Protein AF-A0A1V6A7R4-F1 (afdb_monomer_lite)

Secondary structure (DSSP, 8-state):
-TTHHHHHHHHHHHHHHHHHHHHHHHHH-STTTTTHHHHHHHHHHHTHHHHHHIIIIITT-

pLDDT: mean 75.23, std 8.61, range [52.28, 89.06]

Sequence (61 aa):
MGFFAPLAATYVVSAIIFMVLAIGFVALDVKCKSARPKWLTFTVITGPIGLISYFILGRKD

Foldseek 3Di:
DPPVVVVVVVVVVVLVVQLVVLLVVLVVDPQQVPCSVVLSVQCVVVPVVSSVCCVVPVNVD

Radius of gyration: 14.25 Å; chains: 1; bounding box: 33×17×42 Å

Structure (mmCIF, N/CA/C/O backbone):
data_AF-A0A1V6A7R4-F1
#
_entry.id   AF-A0A1V6A7R4-F1
#
loop_
_atom_site.group_PDB
_atom_site.id
_atom_site.type_symbol
_atom_site.label_atom_id
_atom_site.label_alt_id
_atom_site.label_comp_id
_atom_site.label_asym_id
_atom_site.label_entity_id
_atom_site.label_seq_id
_atom_site.pdbx_PDB_ins_code
_atom_site.Cartn_x
_atom_site.Cartn_y
_atom_site.Cartn_z
_atom_site.occupancy
_atom_site.B_iso_or_equiv
_atom_site.auth_seq_id
_atom_site.auth_comp_id
_atom_site.auth_asym_id
_atom_site.auth_atom_id
_atom_site.pdbx_PDB_model_num
ATOM 1 N N . MET A 1 1 ? 16.275 5.523 -23.468 1.00 53.72 1 MET A N 1
ATOM 2 C CA . MET A 1 1 ? 15.206 4.660 -22.909 1.00 53.72 1 MET A CA 1
ATOM 3 C C . MET A 1 1 ? 15.663 3.774 -21.731 1.00 53.72 1 MET A C 1
ATOM 5 O O . MET A 1 1 ? 14.806 3.333 -20.984 1.00 53.72 1 MET A O 1
ATOM 9 N N . GLY A 1 2 ? 16.967 3.522 -21.505 1.00 59.78 2 GLY A N 1
ATOM 10 C CA . GLY A 1 2 ? 17.430 2.511 -20.528 1.00 59.78 2 GLY A CA 1
ATOM 11 C C . GLY A 1 2 ? 17.484 2.897 -19.038 1.00 59.78 2 GLY A C 1
ATOM 12 O O . GLY A 1 2 ? 17.465 2.004 -18.205 1.00 59.78 2 GLY A O 1
ATOM 13 N N . PHE A 1 3 ? 17.517 4.186 -18.672 1.00 62.81 3 PHE A N 1
ATOM 14 C CA . PHE A 1 3 ? 17.613 4.612 -17.258 1.00 62.81 3 PHE A CA 1
ATOM 15 C C . PHE A 1 3 ? 16.244 4.746 -16.567 1.00 62.81 3 PHE A C 1
ATOM 17 O O . PHE A 1 3 ? 16.120 4.569 -15.361 1.00 62.81 3 PHE A O 1
ATOM 24 N N . PHE A 1 4 ? 15.190 5.011 -17.344 1.00 68.50 4 PHE A N 1
ATOM 25 C CA . PHE A 1 4 ? 13.830 5.192 -16.827 1.00 68.50 4 PHE A CA 1
ATOM 26 C C . PHE A 1 4 ? 13.162 3.874 -16.424 1.00 68.50 4 PHE A C 1
ATOM 28 O O . PHE A 1 4 ? 12.427 3.848 -15.444 1.00 68.50 4 PHE A O 1
ATOM 35 N N . ALA A 1 5 ? 13.440 2.777 -17.135 1.00 75.56 5 ALA A N 1
ATOM 36 C CA . ALA A 1 5 ? 12.872 1.462 -16.834 1.00 75.56 5 ALA A CA 1
ATOM 37 C C . ALA A 1 5 ? 13.263 0.920 -15.440 1.00 75.56 5 ALA A C 1
ATOM 39 O O . ALA A 1 5 ? 12.360 0.571 -14.678 1.00 75.56 5 ALA A O 1
ATOM 40 N N . PRO A 1 6 ? 14.553 0.890 -15.039 1.00 80.94 6 PRO A N 1
ATOM 41 C CA . PRO A 1 6 ? 14.926 0.437 -13.698 1.00 80.94 6 PRO A CA 1
ATOM 42 C C . PRO A 1 6 ? 14.458 1.404 -12.599 1.00 80.94 6 PRO A C 1
ATOM 44 O O . PRO A 1 6 ? 14.081 0.960 -11.514 1.00 80.94 6 PRO A O 1
ATOM 47 N N . LEU A 1 7 ? 14.412 2.713 -12.877 1.00 83.00 7 LEU A N 1
ATOM 48 C CA . LEU A 1 7 ? 13.917 3.714 -11.927 1.00 83.00 7 LEU A CA 1
ATOM 49 C C . LEU A 1 7 ? 12.411 3.541 -11.665 1.00 83.00 7 LEU A C 1
ATOM 51 O O . LEU A 1 7 ? 11.977 3.519 -10.514 1.00 83.00 7 LEU A O 1
ATOM 55 N N . ALA A 1 8 ? 11.627 3.338 -12.727 1.00 82.56 8 ALA A N 1
ATOM 56 C CA . ALA A 1 8 ? 10.200 3.057 -12.637 1.00 82.56 8 ALA A CA 1
ATOM 57 C C . ALA A 1 8 ? 9.930 1.723 -11.928 1.00 82.56 8 ALA A C 1
ATOM 59 O O . ALA A 1 8 ? 9.064 1.662 -11.060 1.00 82.56 8 ALA A O 1
ATOM 60 N N . ALA A 1 9 ? 10.703 0.674 -12.226 1.00 85.44 9 ALA A N 1
ATOM 61 C CA . ALA A 1 9 ? 10.568 -0.611 -11.543 1.00 85.44 9 ALA A CA 1
ATOM 62 C C . ALA A 1 9 ? 10.829 -0.478 -10.034 1.00 85.44 9 ALA A 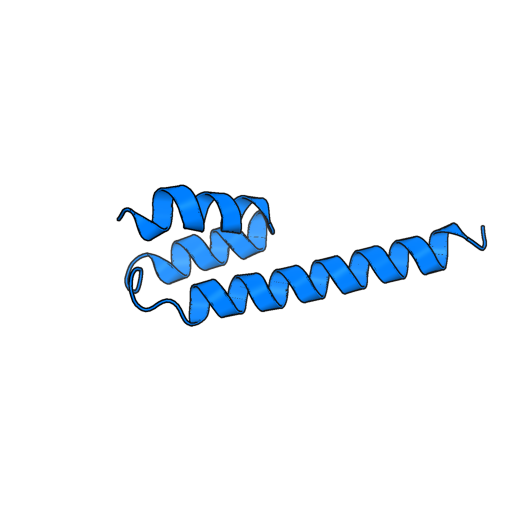C 1
ATOM 64 O O . ALA A 1 9 ? 10.040 -0.958 -9.224 1.00 85.44 9 ALA A O 1
ATOM 65 N N . THR A 1 10 ? 11.883 0.243 -9.643 1.00 87.56 10 THR A N 1
ATOM 66 C CA . THR A 1 10 ? 12.209 0.478 -8.226 1.00 87.56 10 THR A CA 1
ATOM 67 C C . THR A 1 10 ? 11.123 1.297 -7.525 1.00 87.56 10 THR A C 1
ATOM 69 O O . THR A 1 10 ? 10.752 1.006 -6.385 1.00 87.56 10 THR A O 1
ATOM 72 N N . TYR A 1 11 ? 10.562 2.294 -8.213 1.00 86.31 11 TYR A N 1
ATOM 73 C CA . TYR A 1 11 ? 9.442 3.078 -7.698 1.00 86.31 11 TYR A CA 1
ATOM 74 C C . TYR A 1 11 ? 8.193 2.214 -7.481 1.00 86.31 11 TYR A C 1
ATOM 76 O O . TYR A 1 11 ? 7.581 2.264 -6.419 1.00 86.31 11 TYR A O 1
ATOM 84 N N . VAL A 1 12 ? 7.843 1.364 -8.447 1.00 87.69 12 VAL A N 1
ATOM 85 C CA . VAL A 1 12 ? 6.672 0.482 -8.339 1.00 87.69 12 VAL A CA 1
ATOM 86 C C . VAL A 1 12 ? 6.858 -0.534 -7.213 1.00 87.69 12 VAL A C 1
ATOM 88 O O . VAL A 1 12 ? 5.959 -0.712 -6.394 1.00 87.69 12 VAL A O 1
ATOM 91 N N . VAL A 1 13 ? 8.034 -1.157 -7.114 1.00 89.06 13 VAL A N 1
ATOM 92 C CA . VAL A 1 13 ? 8.335 -2.128 -6.051 1.00 89.06 13 VAL A CA 1
ATOM 93 C C . VAL A 1 13 ? 8.277 -1.467 -4.673 1.00 89.06 13 VAL A C 1
ATOM 95 O O . VAL A 1 13 ? 7.639 -2.004 -3.768 1.00 89.06 13 VAL A O 1
ATOM 98 N N . SER A 1 14 ? 8.875 -0.285 -4.508 1.00 86.06 14 SER A N 1
ATOM 99 C CA . SER A 1 14 ? 8.824 0.442 -3.231 1.00 86.06 14 SER A CA 1
ATOM 100 C C . SER A 1 14 ? 7.403 0.887 -2.869 1.00 86.06 14 SER A C 1
ATOM 102 O O . SER A 1 14 ? 7.005 0.743 -1.713 1.00 86.06 14 SER A O 1
ATOM 104 N N . ALA A 1 15 ? 6.602 1.331 -3.842 1.00 84.25 15 ALA A N 1
ATOM 105 C CA . ALA A 1 15 ? 5.198 1.680 -3.629 1.00 84.25 15 ALA A CA 1
ATOM 106 C C . ALA A 1 15 ? 4.347 0.470 -3.197 1.00 84.25 15 ALA A C 1
ATOM 108 O O . ALA A 1 15 ? 3.525 0.589 -2.286 1.00 84.25 15 ALA A O 1
ATOM 109 N N . ILE A 1 16 ? 4.572 -0.706 -3.795 1.00 86.06 16 ILE A N 1
ATOM 110 C CA . ILE A 1 16 ? 3.883 -1.949 -3.415 1.00 86.06 16 ILE A CA 1
ATO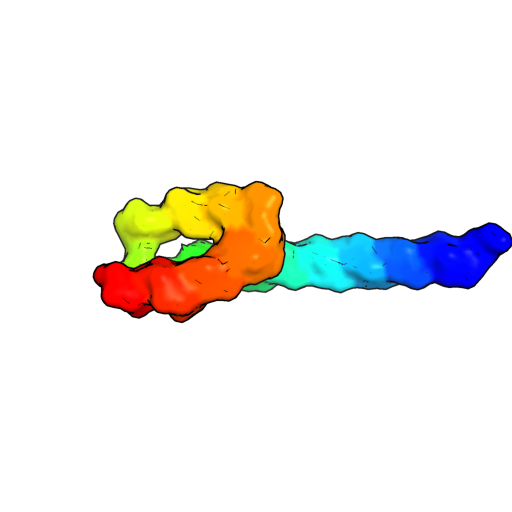M 111 C C . ILE A 1 16 ? 4.269 -2.362 -1.992 1.00 86.06 16 ILE A C 1
ATOM 113 O O . ILE A 1 16 ? 3.388 -2.640 -1.179 1.00 86.06 16 ILE A O 1
ATOM 117 N N . ILE A 1 17 ? 5.564 -2.357 -1.662 1.00 86.88 17 ILE A N 1
ATOM 118 C CA . ILE A 1 17 ? 6.043 -2.685 -0.309 1.00 86.88 17 ILE A CA 1
ATOM 119 C C . ILE A 1 17 ? 5.408 -1.743 0.719 1.00 86.88 17 ILE A C 1
ATOM 121 O O . ILE A 1 17 ? 4.921 -2.194 1.757 1.00 86.88 17 ILE A O 1
ATOM 125 N N . PHE A 1 18 ? 5.356 -0.446 0.411 1.00 85.25 18 PHE A N 1
ATOM 126 C CA . PHE A 1 18 ? 4.740 0.543 1.285 1.00 85.25 18 PHE A CA 1
ATOM 127 C C . PHE A 1 18 ? 3.245 0.269 1.497 1.00 85.25 18 PHE A C 1
ATOM 129 O O . PHE A 1 18 ? 2.786 0.298 2.637 1.00 85.25 18 PHE A O 1
ATOM 136 N N . MET A 1 19 ? 2.492 -0.062 0.440 1.00 80.50 19 MET A N 1
ATOM 137 C CA . MET A 1 19 ? 1.081 -0.450 0.565 1.00 80.50 19 MET A CA 1
ATOM 138 C C . MET A 1 19 ? 0.889 -1.703 1.426 1.00 80.50 19 MET A C 1
ATOM 140 O O . MET A 1 19 ? -0.010 -1.735 2.264 1.00 80.50 19 MET A O 1
ATOM 144 N N . VAL A 1 20 ? 1.726 -2.729 1.255 1.00 85.31 20 VAL A N 1
ATOM 145 C CA . VAL A 1 20 ? 1.619 -3.972 2.036 1.00 85.31 20 VAL A CA 1
ATOM 146 C C . VAL A 1 20 ? 1.857 -3.698 3.522 1.00 85.31 20 VAL A C 1
ATOM 148 O O . VAL A 1 20 ? 1.071 -4.138 4.362 1.00 85.31 20 VAL A O 1
ATOM 151 N N . LEU A 1 21 ? 2.893 -2.923 3.854 1.00 83.81 21 LEU A N 1
ATOM 152 C CA . LEU A 1 21 ? 3.182 -2.524 5.234 1.00 83.81 21 LEU A CA 1
ATOM 153 C C . LEU A 1 21 ? 2.062 -1.655 5.821 1.00 83.81 21 LEU A C 1
ATOM 155 O O . LEU A 1 21 ? 1.658 -1.864 6.964 1.00 83.81 21 LEU A O 1
ATOM 159 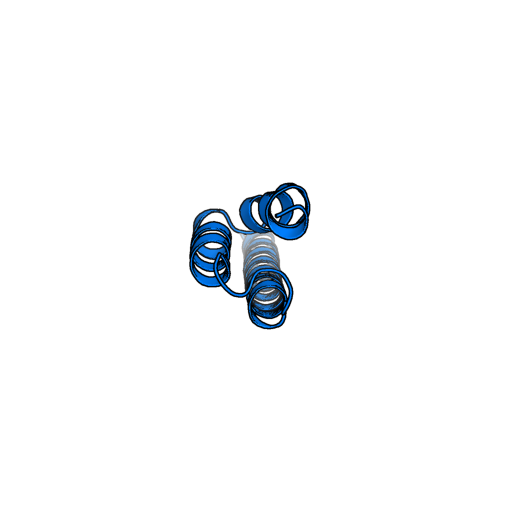N N . ALA A 1 22 ? 1.536 -0.721 5.029 1.00 78.81 22 ALA A N 1
ATOM 160 C CA . ALA A 1 22 ? 0.429 0.154 5.393 1.00 78.81 22 ALA A CA 1
ATOM 161 C C . ALA A 1 22 ? -0.835 -0.634 5.764 1.00 78.81 22 ALA A C 1
ATOM 163 O O . ALA A 1 22 ? -1.409 -0.443 6.839 1.00 78.81 22 ALA A O 1
ATOM 164 N N . ILE A 1 23 ? -1.239 -1.564 4.897 1.00 79.56 23 ILE A N 1
ATOM 165 C CA . ILE A 1 23 ? -2.394 -2.435 5.122 1.00 79.56 23 ILE A CA 1
ATOM 166 C C . ILE A 1 23 ? -2.145 -3.340 6.330 1.00 79.56 23 ILE A C 1
ATOM 168 O O . ILE A 1 23 ? -3.040 -3.493 7.158 1.00 79.56 23 ILE A O 1
ATOM 172 N N . GLY A 1 24 ? -0.936 -3.893 6.470 1.00 80.50 24 GLY A N 1
ATOM 173 C CA . GLY A 1 24 ? -0.542 -4.703 7.623 1.00 80.50 24 GLY A CA 1
ATOM 174 C C . GLY A 1 24 ? -0.675 -3.947 8.945 1.00 80.50 24 GLY A C 1
ATOM 175 O O . GLY A 1 24 ? -1.228 -4.486 9.900 1.00 80.50 24 GLY A O 1
ATOM 176 N N . PHE A 1 25 ? -0.260 -2.679 8.989 1.00 78.50 25 PHE A N 1
ATOM 177 C CA . PHE A 1 25 ? -0.411 -1.823 10.167 1.00 78.50 25 PHE A CA 1
ATOM 178 C C . PHE A 1 25 ? -1.881 -1.618 10.541 1.00 78.50 25 PHE A C 1
ATOM 180 O O . PHE A 1 25 ? -2.266 -1.887 11.677 1.00 78.50 25 PHE A O 1
ATOM 187 N N . VAL A 1 26 ? -2.723 -1.222 9.581 1.00 75.12 26 VAL A N 1
ATOM 188 C CA . VAL A 1 26 ? -4.170 -1.043 9.809 1.00 75.12 26 VAL A CA 1
ATOM 189 C C . VAL A 1 26 ? -4.838 -2.375 10.189 1.00 75.12 26 VAL A C 1
ATOM 191 O O . VAL A 1 26 ? -5.762 -2.413 11.000 1.00 75.12 26 VAL A O 1
ATOM 194 N N . ALA A 1 27 ? -4.352 -3.493 9.642 1.00 73.44 27 ALA A N 1
ATOM 195 C CA . ALA A 1 27 ? -4.828 -4.839 9.941 1.00 73.44 27 ALA A CA 1
ATOM 196 C C . ALA A 1 27 ? -4.279 -5.433 11.255 1.00 73.44 27 ALA A C 1
ATOM 198 O O . ALA A 1 27 ? -4.757 -6.466 11.719 1.00 73.44 27 ALA A O 1
ATOM 199 N N . LEU A 1 28 ? -3.287 -4.838 11.895 1.00 76.69 28 LEU A N 1
ATOM 200 C CA . LEU A 1 28 ? -2.814 -5.300 13.205 1.00 76.69 28 LEU A CA 1
ATOM 201 C C . LEU A 1 28 ? -3.251 -4.356 14.323 1.00 76.69 28 LEU A C 1
ATOM 203 O O . LEU A 1 28 ? -3.183 -4.720 15.494 1.00 76.69 28 LEU A O 1
ATOM 207 N N . ASP A 1 29 ? -3.773 -3.183 13.970 1.00 72.44 29 ASP A N 1
ATOM 208 C CA . ASP A 1 29 ? -4.245 -2.213 14.939 1.00 72.44 29 ASP A CA 1
ATOM 209 C C . ASP A 1 29 ? -5.533 -2.685 15.636 1.00 72.44 29 ASP A C 1
ATOM 211 O O . ASP A 1 29 ? -6.551 -3.023 15.015 1.00 72.44 29 ASP A O 1
ATOM 215 N N . VAL A 1 30 ? -5.456 -2.740 16.966 1.00 67.31 30 VAL A N 1
ATOM 216 C CA . VAL A 1 30 ? -6.520 -3.224 17.856 1.00 67.31 30 VAL A CA 1
ATOM 217 C C . VAL A 1 30 ? -7.437 -2.076 18.281 1.00 67.31 30 VAL A C 1
ATOM 219 O O . VAL A 1 30 ? -8.582 -2.326 18.657 1.00 67.31 30 VAL A O 1
ATOM 222 N N . LYS A 1 31 ? -6.970 -0.821 18.188 1.00 64.12 31 LYS A N 1
ATOM 223 C CA . LYS A 1 31 ? -7.717 0.350 18.666 1.00 64.12 31 LYS A CA 1
ATOM 224 C C . LYS A 1 31 ? -8.950 0.641 17.812 1.00 64.12 31 LYS A C 1
ATOM 226 O O . LYS A 1 31 ? -10.026 0.862 18.349 1.00 64.12 31 LYS A O 1
ATOM 231 N N . CYS A 1 32 ? -8.840 0.519 16.493 1.00 63.25 32 CYS A N 1
ATOM 232 C CA . CYS A 1 32 ? -9.902 0.917 15.566 1.00 63.25 32 CYS A CA 1
ATOM 233 C C . CYS A 1 32 ? -10.730 -0.270 15.049 1.00 63.25 32 CYS A C 1
ATOM 235 O O . CYS A 1 32 ? -11.140 -0.274 13.891 1.00 63.25 32 CYS A O 1
ATOM 237 N N . LYS A 1 33 ? -10.979 -1.302 15.868 1.00 61.28 33 LYS A N 1
ATOM 238 C CA . LYS A 1 33 ? -11.550 -2.598 15.434 1.00 61.28 33 LYS A CA 1
ATOM 239 C C . LYS A 1 33 ? -12.877 -2.487 14.655 1.00 61.28 33 LYS A C 1
ATOM 241 O O . LYS A 1 33 ? -13.114 -3.299 13.767 1.00 61.28 33 LYS A O 1
ATOM 246 N N . SER A 1 34 ? 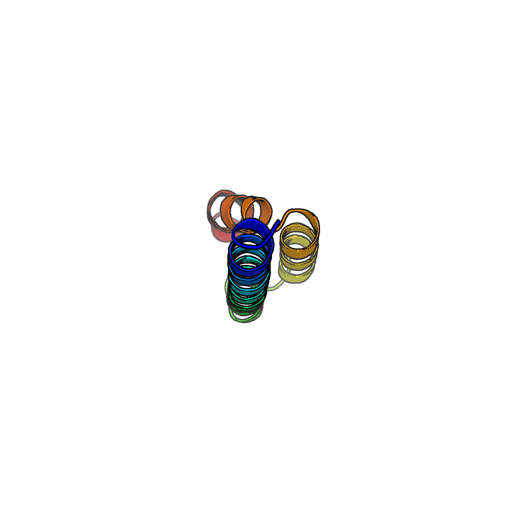-13.705 -1.478 14.951 1.00 63.56 34 SER A N 1
ATOM 247 C CA . SER A 1 34 ? -15.000 -1.236 14.285 1.00 63.56 34 SER A CA 1
ATOM 248 C C . SER A 1 34 ? -14.870 -0.466 12.958 1.00 63.56 34 SER A C 1
ATOM 250 O O . SER A 1 34 ? -15.490 -0.823 11.958 1.00 63.56 34 SER A O 1
ATOM 252 N N . ALA A 1 35 ? -14.000 0.550 12.901 1.00 69.88 35 ALA A N 1
ATOM 253 C CA . ALA A 1 35 ? -13.768 1.361 11.698 1.00 69.88 35 ALA A CA 1
ATOM 254 C C . ALA A 1 35 ? -12.656 0.807 10.786 1.00 69.88 35 ALA A C 1
ATOM 256 O O . ALA A 1 35 ? -12.415 1.331 9.698 1.00 69.88 35 ALA A O 1
ATOM 257 N N . ARG A 1 36 ? -11.988 -0.269 11.210 1.00 69.62 36 ARG A N 1
ATOM 258 C CA . ARG A 1 36 ? -10.885 -0.934 10.517 1.00 69.62 36 ARG A CA 1
ATOM 259 C C . ARG A 1 36 ? -11.160 -1.242 9.046 1.00 69.62 36 ARG A C 1
ATOM 261 O O . ARG A 1 36 ? -10.327 -0.846 8.240 1.00 69.62 36 ARG A O 1
ATOM 268 N N . PRO A 1 37 ? -12.285 -1.873 8.644 1.00 74.12 37 PRO A N 1
ATOM 269 C CA . PRO A 1 37 ? -12.536 -2.111 7.226 1.00 74.12 37 PRO A CA 1
ATOM 270 C C . PRO A 1 37 ? -12.623 -0.796 6.449 1.00 74.12 37 PRO A C 1
ATOM 272 O O . PRO A 1 37 ? -12.027 -0.695 5.390 1.00 74.12 37 PRO A O 1
ATOM 275 N N . LYS A 1 38 ? -13.254 0.246 7.007 1.00 76.38 38 LYS A N 1
ATOM 276 C CA . LYS A 1 38 ? -13.415 1.556 6.357 1.00 76.38 38 LYS A CA 1
ATOM 277 C C . LYS A 1 38 ? -12.066 2.232 6.090 1.00 76.38 38 LYS A C 1
ATOM 279 O O . LYS A 1 38 ? -11.819 2.704 4.982 1.00 76.38 38 LYS A O 1
ATOM 284 N N . TRP A 1 39 ? -11.178 2.225 7.082 1.00 74.88 39 TRP A N 1
ATOM 285 C CA . TRP A 1 39 ? -9.828 2.778 6.962 1.00 74.88 39 TRP A CA 1
ATOM 286 C C . TRP A 1 39 ? -8.918 1.940 6.065 1.00 74.88 39 TRP A C 1
ATOM 288 O O . TRP A 1 39 ? -8.085 2.490 5.345 1.00 74.88 39 TRP A O 1
ATOM 298 N N . LEU A 1 40 ? -9.108 0.623 6.048 1.00 75.38 40 LEU A N 1
ATOM 299 C CA . LEU A 1 40 ? -8.356 -0.287 5.192 1.00 75.38 40 LEU A CA 1
ATOM 300 C C . LEU A 1 40 ? -8.738 -0.080 3.720 1.00 75.38 40 LEU A C 1
ATOM 302 O O . LEU A 1 40 ? -7.846 0.114 2.898 1.00 75.38 40 LEU A O 1
ATOM 306 N N . THR A 1 41 ? -10.032 0.025 3.389 1.00 77.19 41 THR A N 1
ATOM 307 C CA . THR A 1 41 ? -10.470 0.370 2.023 1.00 77.19 41 THR A CA 1
ATOM 308 C C . THR A 1 41 ? -9.982 1.757 1.612 1.00 77.19 41 THR A C 1
ATOM 310 O O . THR A 1 41 ? -9.536 1.945 0.484 1.00 77.19 41 THR A O 1
ATOM 313 N N . PHE A 1 42 ? -10.004 2.728 2.530 1.00 78.69 42 PHE A N 1
ATOM 314 C CA . PHE A 1 42 ? -9.512 4.077 2.256 1.00 78.69 42 PHE A CA 1
ATOM 315 C C . PHE A 1 42 ? -8.004 4.088 1.959 1.00 78.69 42 PHE A C 1
ATOM 317 O O . PHE A 1 42 ? -7.573 4.725 0.999 1.00 78.69 42 PHE A O 1
ATOM 324 N N . THR A 1 43 ? -7.214 3.321 2.717 1.00 78.12 43 THR A N 1
ATOM 325 C CA . THR A 1 43 ? -5.761 3.167 2.518 1.00 78.12 43 THR A CA 1
ATOM 326 C C . THR A 1 43 ? -5.436 2.416 1.224 1.00 78.12 43 THR A C 1
ATOM 328 O O . THR A 1 43 ? -4.466 2.753 0.559 1.00 78.12 43 THR A O 1
ATOM 331 N N . VAL A 1 44 ? -6.265 1.457 0.804 1.00 78.12 44 VAL A N 1
ATOM 332 C CA . VAL A 1 44 ? -6.107 0.780 -0.498 1.00 78.12 44 VAL A CA 1
ATOM 333 C C . VAL A 1 44 ? -6.380 1.735 -1.666 1.00 78.12 44 VAL A C 1
ATOM 335 O O . VAL A 1 44 ? -5.642 1.725 -2.646 1.00 78.12 44 VAL A O 1
ATOM 338 N N . ILE A 1 45 ? -7.408 2.585 -1.565 1.00 80.00 45 ILE A N 1
ATOM 339 C CA . ILE A 1 45 ? -7.799 3.505 -2.650 1.00 80.00 45 ILE A CA 1
ATOM 340 C C . ILE A 1 45 ? -6.830 4.687 -2.764 1.00 80.00 45 ILE A C 1
ATOM 342 O O . ILE A 1 45 ? -6.453 5.082 -3.863 1.00 80.00 45 ILE A O 1
ATOM 346 N N . THR A 1 46 ? -6.444 5.273 -1.632 1.00 80.12 46 THR A N 1
ATOM 347 C CA . THR A 1 46 ? -5.652 6.517 -1.594 1.00 80.12 46 THR A CA 1
ATOM 348 C C . THR A 1 46 ? -4.172 6.287 -1.272 1.00 80.12 46 THR A C 1
ATOM 350 O O . THR A 1 46 ? -3.383 7.234 -1.257 1.00 80.12 46 THR A O 1
ATOM 353 N N . GLY A 1 47 ? -3.773 5.036 -1.022 1.00 75.31 47 GLY A N 1
ATOM 354 C CA . GLY A 1 47 ? -2.402 4.646 -0.713 1.00 75.31 47 GLY A CA 1
ATOM 355 C C . GLY A 1 47 ? -1.860 5.350 0.542 1.00 75.31 47 GLY A C 1
ATOM 356 O O . GLY A 1 47 ? -2.475 5.274 1.611 1.00 75.31 47 GLY A O 1
ATOM 357 N N . PRO A 1 48 ? -0.714 6.053 0.448 1.00 72.38 48 PRO A N 1
ATOM 358 C CA . PRO A 1 48 ? -0.064 6.677 1.603 1.00 72.38 48 PRO A CA 1
ATOM 359 C C . PRO A 1 48 ? -0.910 7.777 2.255 1.00 72.38 48 PRO A C 1
ATOM 361 O O . PRO A 1 48 ? -0.821 7.979 3.464 1.00 72.38 48 PRO A O 1
ATOM 364 N N . ILE A 1 49 ? -1.763 8.460 1.485 1.00 77.94 49 ILE A N 1
ATOM 365 C CA . ILE A 1 49 ? -2.631 9.529 1.999 1.00 77.94 49 ILE A CA 1
ATOM 366 C C . ILE A 1 49 ? -3.650 8.948 2.984 1.00 77.94 49 ILE A C 1
ATOM 368 O O . ILE A 1 49 ? -3.849 9.501 4.065 1.00 77.94 49 ILE A O 1
ATOM 372 N N . GLY A 1 50 ? -4.231 7.791 2.660 1.00 75.00 50 GLY A N 1
ATOM 373 C CA . GLY A 1 50 ? -5.185 7.113 3.533 1.00 75.00 50 GLY A CA 1
ATOM 374 C C . GLY A 1 50 ? -4.562 6.63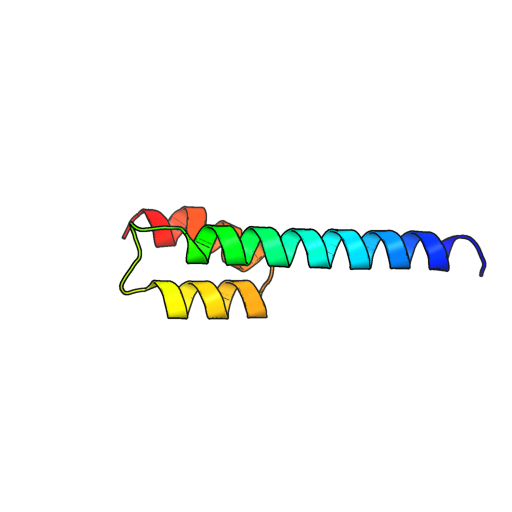9 4.840 1.00 75.00 50 GLY A C 1
ATOM 375 O O . GLY A 1 50 ? -5.209 6.728 5.884 1.00 75.00 50 GLY A O 1
ATOM 376 N N . LEU A 1 51 ? -3.283 6.250 4.809 1.00 74.19 51 LEU A N 1
ATOM 377 C CA . LEU A 1 51 ? -2.529 5.925 6.018 1.00 74.19 51 LEU A CA 1
ATOM 378 C C . LEU A 1 51 ? -2.313 7.164 6.904 1.00 74.19 51 LEU A C 1
ATOM 380 O O . LEU A 1 51 ? -2.475 7.090 8.121 1.00 74.19 51 LEU A O 1
ATOM 384 N N . ILE A 1 52 ? -1.973 8.313 6.314 1.00 76.81 52 ILE A N 1
ATOM 385 C CA . ILE A 1 52 ? -1.785 9.567 7.062 1.00 76.81 52 ILE A CA 1
ATOM 386 C C . ILE A 1 52 ? -3.107 9.997 7.708 1.00 76.81 52 ILE A C 1
ATOM 388 O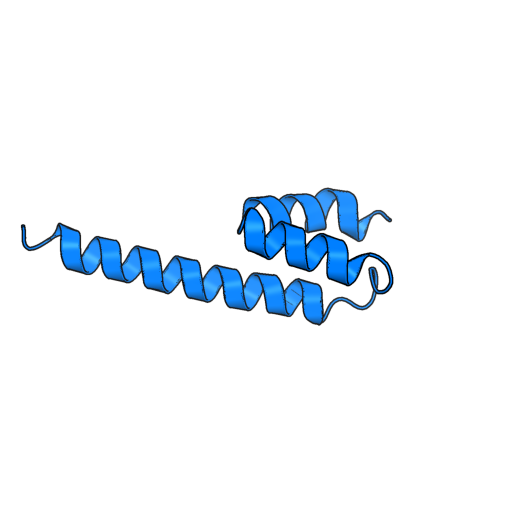 O . ILE A 1 52 ? -3.143 10.294 8.904 1.00 76.81 52 ILE A O 1
ATOM 392 N N . SER A 1 53 ? -4.210 9.963 6.957 1.00 77.44 53 SER A N 1
ATOM 393 C CA . SER A 1 53 ? -5.543 10.248 7.496 1.00 77.44 53 SER A CA 1
ATOM 394 C C . SER A 1 53 ? -5.934 9.269 8.609 1.00 77.44 53 SER A C 1
ATOM 396 O O . SER A 1 53 ? -6.471 9.703 9.628 1.00 77.44 53 SER A O 1
ATOM 398 N N . TYR A 1 54 ? -5.599 7.981 8.477 1.00 73.62 54 TYR A N 1
ATOM 399 C CA . TYR A 1 54 ? -5.800 6.982 9.531 1.00 73.62 54 TYR A CA 1
ATOM 400 C C . TYR A 1 54 ? -5.005 7.314 10.803 1.00 73.62 54 TYR A C 1
ATOM 402 O O . TYR A 1 54 ? -5.536 7.260 11.912 1.00 73.62 54 TYR A O 1
ATOM 410 N N . PHE A 1 55 ? -3.742 7.719 10.661 1.00 72.88 55 PHE A N 1
ATOM 411 C CA . PHE A 1 55 ? -2.889 8.064 11.798 1.00 72.88 55 PHE A CA 1
ATOM 412 C C . PHE A 1 55 ? -3.347 9.329 12.542 1.00 72.88 55 PHE A C 1
ATOM 414 O O . PHE A 1 55 ? -3.120 9.406 13.754 1.00 72.88 55 PHE A O 1
ATOM 421 N N . ILE A 1 56 ? -3.953 10.294 11.837 1.00 76.12 56 ILE A N 1
ATOM 422 C CA . ILE A 1 56 ? -4.392 11.594 12.377 1.00 76.12 56 ILE A CA 1
ATOM 423 C C . ILE A 1 56 ? -5.812 11.535 12.952 1.00 76.12 56 ILE A C 1
ATOM 425 O O . ILE A 1 56 ? -6.037 12.036 14.054 1.00 76.12 56 ILE A O 1
ATOM 429 N N . LEU A 1 57 ? -6.759 10.978 12.194 1.00 70.81 57 LEU A N 1
ATOM 430 C CA . LEU A 1 57 ? -8.179 10.925 12.555 1.00 70.81 57 LEU A CA 1
ATOM 431 C C . LEU A 1 57 ? -8.561 9.555 13.114 1.00 70.81 57 LEU A C 1
ATOM 433 O O . LEU A 1 57 ? -9.131 9.482 14.192 1.00 70.81 57 LEU A O 1
ATOM 437 N N . GLY A 1 58 ? -8.174 8.474 12.432 1.00 64.38 58 GLY A N 1
ATOM 438 C CA . GLY A 1 58 ? -8.584 7.116 12.797 1.00 64.38 58 GLY A CA 1
ATOM 439 C C . GLY A 1 58 ? -8.133 6.672 14.189 1.00 64.38 58 GLY A C 1
ATOM 440 O O . GLY A 1 58 ? -8.914 6.046 14.888 1.00 64.38 58 GLY A O 1
ATOM 441 N N . ARG A 1 59 ? -6.916 7.031 14.629 1.00 62.25 59 ARG A N 1
ATOM 442 C CA . ARG A 1 59 ? -6.418 6.722 15.992 1.00 62.25 59 ARG A CA 1
ATOM 443 C C . ARG A 1 59 ? -6.957 7.629 17.107 1.00 62.25 59 ARG A C 1
ATOM 445 O O . ARG A 1 59 ? -6.607 7.397 18.266 1.00 62.25 59 ARG A O 1
ATOM 452 N N . LYS A 1 60 ? -7.685 8.697 16.768 1.00 59.62 60 LYS A N 1
ATOM 453 C CA . LYS A 1 60 ? -8.309 9.606 17.745 1.00 59.62 60 LYS A CA 1
ATOM 454 C C . LYS A 1 60 ? -9.738 9.197 18.103 1.00 59.62 60 LYS A C 1
ATOM 456 O O . LYS A 1 60 ? -10.186 9.602 19.172 1.00 59.62 60 LYS A O 1
ATOM 461 N N . ASP A 1 61 ? -10.396 8.437 17.230 1.00 52.28 61 ASP A N 1
ATOM 462 C CA . ASP A 1 61 ? -11.665 7.752 17.502 1.00 52.28 61 ASP A CA 1
ATOM 463 C C . ASP A 1 61 ? -11.439 6.497 18.366 1.00 52.28 61 ASP A C 1
ATOM 465 O O . ASP A 1 61 ? -12.287 6.231 19.247 1.00 52.28 61 ASP A O 1
#